Protein AF-A0A0Q3S5L6-F1 (afdb_monomer_lite)

Radius of gyration: 25.98 Å; chains: 1; bounding box: 48×17×76 Å

pLDDT: mean 70.3, std 10.72, range [41.59, 87.06]

Sequence (67 aa):
MDRGLLSEDHVFIDSTHVKASAIKRKYGKKIARKETRANEEKLQEELNLDREENGKKPFPPEKYVMK

Secondary structure (DSSP, 8-state):
----PPPGGG----HHHHHHHHHHHHHHHHHHHHHHHHHHHHHHHHHHHHHHHTTPPPPPP------

Structure (mmCIF, N/CA/C/O backbone):
data_AF-A0A0Q3S5L6-F1
#
_entry.id   AF-A0A0Q3S5L6-F1
#
loop_
_atom_site.group_PDB
_atom_site.id
_atom_site.type_symbol
_atom_site.label_atom_id
_atom_site.label_alt_id
_atom_site.label_comp_id
_atom_site.label_asym_id
_atom_site.label_entity_id
_atom_site.label_seq_id
_atom_site.pdbx_PDB_ins_code
_atom_site.Cartn_x
_atom_site.Cartn_y
_atom_site.Cartn_z
_atom_site.occupancy
_atom_site.B_iso_or_equiv
_atom_site.auth_seq_id
_atom_site.auth_comp_id
_atom_site.auth_asym_id
_atom_site.auth_atom_id
_atom_site.pdbx_PDB_model_num
ATOM 1 N N . MET A 1 1 ? 19.598 -10.945 -54.446 1.00 44.12 1 MET A N 1
ATOM 2 C CA . MET A 1 1 ? 19.327 -9.587 -53.931 1.00 44.12 1 MET A CA 1
ATOM 3 C C . MET A 1 1 ? 19.178 -9.700 -52.430 1.00 44.12 1 MET A C 1
ATOM 5 O O . MET A 1 1 ? 18.076 -9.925 -51.935 1.00 44.12 1 MET A O 1
ATOM 9 N N . ASP A 1 2 ? 20.309 -9.647 -51.736 1.00 52.38 2 ASP A N 1
ATOM 10 C CA . ASP A 1 2 ? 20.370 -9.655 -50.278 1.00 52.38 2 ASP A CA 1
ATOM 11 C C . ASP A 1 2 ? 19.716 -8.374 -49.771 1.00 52.38 2 ASP A C 1
ATOM 13 O O . ASP A 1 2 ? 20.179 -7.267 -50.044 1.00 52.38 2 ASP A O 1
ATOM 17 N N . ARG A 1 3 ? 18.564 -8.511 -49.113 1.00 61.12 3 ARG A N 1
ATOM 18 C CA . ARG A 1 3 ? 17.690 -7.385 -48.757 1.00 61.12 3 ARG A CA 1
ATOM 19 C C . ARG A 1 3 ? 18.196 -6.589 -47.549 1.00 61.12 3 ARG A C 1
ATOM 21 O O . ARG A 1 3 ? 17.376 -6.197 -46.736 1.00 61.12 3 ARG A O 1
ATOM 28 N N . GLY A 1 4 ? 19.505 -6.382 -47.387 1.00 61.16 4 GLY A N 1
ATOM 29 C CA . GLY A 1 4 ? 20.062 -5.553 -46.304 1.00 61.16 4 GLY A CA 1
ATOM 30 C C . GLY A 1 4 ? 19.518 -5.873 -44.902 1.00 61.16 4 GLY A C 1
ATOM 31 O O . GLY A 1 4 ? 19.424 -4.981 -44.064 1.00 61.16 4 GLY A O 1
ATOM 32 N N . LEU A 1 5 ? 19.089 -7.117 -44.665 1.00 69.62 5 LEU A N 1
ATOM 33 C CA . LEU A 1 5 ? 18.520 -7.541 -43.393 1.00 69.62 5 LEU A CA 1
ATOM 34 C C . LEU A 1 5 ? 19.685 -7.857 -42.457 1.00 69.62 5 LEU A C 1
ATOM 36 O O . LEU A 1 5 ? 20.588 -8.610 -42.822 1.00 69.62 5 LEU A O 1
ATOM 40 N N . LEU A 1 6 ? 19.671 -7.252 -41.271 1.00 66.94 6 LEU A N 1
ATOM 41 C CA . LEU A 1 6 ? 20.626 -7.550 -40.207 1.00 66.94 6 LEU A CA 1
ATOM 42 C C . LEU A 1 6 ? 20.550 -9.046 -39.871 1.00 66.94 6 LEU A C 1
ATOM 44 O O . LEU A 1 6 ? 19.455 -9.572 -39.670 1.00 66.94 6 LEU A O 1
ATOM 48 N N . SER A 1 7 ? 21.698 -9.726 -39.825 1.00 65.50 7 SER A N 1
ATOM 49 C CA . SER A 1 7 ? 21.755 -11.109 -39.347 1.00 65.50 7 SER A CA 1
ATOM 50 C C . SER A 1 7 ? 21.423 -11.161 -37.853 1.00 65.50 7 SER A C 1
ATOM 52 O O . SER A 1 7 ? 21.782 -10.251 -37.103 1.00 65.50 7 SER A O 1
ATOM 54 N N . GLU A 1 8 ? 20.733 -12.218 -37.410 1.00 64.00 8 GLU A N 1
ATOM 55 C CA . GLU A 1 8 ? 20.309 -12.400 -36.007 1.00 64.00 8 GLU A CA 1
ATOM 56 C C . GLU A 1 8 ? 21.489 -12.383 -35.018 1.00 64.00 8 GLU A C 1
ATOM 58 O O . GLU A 1 8 ? 21.328 -11.969 -33.871 1.00 64.00 8 GLU A O 1
ATOM 63 N N . ASP A 1 9 ? 22.694 -12.700 -35.498 1.00 63.19 9 ASP A N 1
ATOM 64 C CA . ASP A 1 9 ? 23.960 -12.599 -34.761 1.00 63.19 9 ASP A CA 1
ATOM 65 C C . ASP A 1 9 ? 24.302 -11.166 -34.305 1.00 63.19 9 ASP A C 1
ATOM 67 O O . ASP A 1 9 ? 25.114 -10.979 -33.401 1.00 63.19 9 ASP A O 1
ATOM 71 N N . HIS A 1 10 ? 23.682 -10.145 -34.909 1.00 60.31 10 HIS A N 1
ATOM 72 C CA . HIS A 1 10 ? 23.877 -8.728 -34.581 1.00 60.31 10 HIS A CA 1
ATOM 73 C C . HIS A 1 10 ? 22.734 -8.132 -33.744 1.00 60.31 10 HIS A C 1
ATOM 75 O O . HIS A 1 10 ? 22.669 -6.912 -33.568 1.00 60.31 10 HIS A O 1
ATOM 81 N N . VAL A 1 11 ? 21.819 -8.950 -33.209 1.00 66.19 11 VAL A N 1
ATOM 82 C CA . VAL A 1 11 ? 20.763 -8.467 -32.307 1.00 66.19 11 VAL A CA 1
ATOM 83 C C . VAL A 1 11 ? 21.360 -8.214 -30.922 1.00 66.19 11 VAL A C 1
ATOM 85 O O . VAL A 1 11 ? 21.309 -9.039 -30.010 1.00 66.19 11 VAL A O 1
ATOM 88 N N . PHE A 1 12 ? 21.937 -7.028 -30.748 1.00 67.75 12 PHE A N 1
ATOM 89 C CA . PHE A 1 12 ? 22.381 -6.544 -29.447 1.00 67.75 12 PHE A CA 1
ATOM 90 C C . PHE A 1 12 ? 21.162 -6.107 -28.635 1.00 67.75 12 PHE A C 1
ATOM 92 O O . PHE A 1 12 ? 20.642 -5.002 -28.791 1.00 67.75 12 PHE A O 1
ATOM 99 N N . ILE A 1 13 ? 20.685 -6.983 -27.753 1.00 67.88 13 ILE A N 1
ATOM 100 C CA . ILE A 1 13 ? 19.665 -6.607 -26.777 1.00 67.88 13 ILE A CA 1
ATOM 101 C C . ILE A 1 13 ? 20.331 -5.682 -25.757 1.00 67.88 13 ILE A C 1
ATOM 103 O O . ILE A 1 13 ? 21.179 -6.114 -24.974 1.00 67.88 13 ILE A O 1
ATOM 107 N N . ASP A 1 14 ? 19.944 -4.405 -25.749 1.00 71.31 14 ASP A N 1
ATOM 108 C CA . ASP A 1 14 ? 20.429 -3.461 -24.749 1.00 71.31 14 ASP A CA 1
ATOM 109 C C . ASP A 1 14 ? 20.068 -3.972 -23.343 1.00 71.31 14 ASP A C 1
ATOM 111 O O . ASP A 1 14 ? 18.898 -4.155 -22.981 1.00 71.31 14 ASP A O 1
ATOM 115 N N . SER A 1 15 ? 21.105 -4.211 -22.535 1.00 67.94 15 SER A N 1
ATOM 116 C CA . SER A 1 15 ? 20.988 -4.723 -21.171 1.00 67.94 15 SER A CA 1
ATOM 117 C C . SER A 1 15 ? 20.057 -3.877 -20.297 1.00 67.94 15 SER A C 1
ATOM 119 O O . SER A 1 15 ? 19.527 -4.387 -19.306 1.00 67.94 15 SER A O 1
ATOM 121 N N . THR A 1 16 ? 19.843 -2.600 -20.641 1.00 71.62 16 THR A N 1
ATOM 122 C CA . THR A 1 16 ? 18.907 -1.699 -19.954 1.00 71.62 16 THR A CA 1
ATOM 123 C C . THR A 1 16 ? 17.464 -2.211 -20.010 1.00 71.62 16 THR A C 1
ATOM 125 O O . THR A 1 16 ? 16.799 -2.245 -18.974 1.00 71.62 16 THR A O 1
ATOM 128 N N . HIS A 1 17 ? 16.998 -2.703 -21.162 1.00 68.69 17 HIS A N 1
ATOM 129 C CA . HIS A 1 17 ? 15.625 -3.176 -21.363 1.00 68.69 17 HIS A CA 1
ATOM 130 C C . HIS A 1 17 ? 15.374 -4.490 -20.612 1.00 68.69 17 HIS A C 1
ATOM 132 O O . HIS A 1 17 ? 14.341 -4.664 -19.957 1.00 68.69 17 HIS A O 1
ATOM 138 N N . VAL A 1 18 ? 16.365 -5.386 -20.617 1.00 69.56 18 VAL A N 1
ATOM 139 C CA . VAL A 1 18 ? 16.335 -6.643 -19.850 1.00 69.56 18 VAL A CA 1
ATOM 140 C C . VAL A 1 18 ? 16.330 -6.355 -18.345 1.00 69.56 18 VAL A C 1
ATOM 142 O O . VAL A 1 18 ? 15.510 -6.909 -17.607 1.00 69.56 18 VAL A O 1
ATOM 145 N N . LYS A 1 19 ? 17.178 -5.422 -17.886 1.00 69.75 19 LYS A N 1
ATOM 146 C CA . LYS A 1 19 ? 17.225 -4.977 -16.482 1.00 69.75 19 LYS A CA 1
ATOM 147 C C . LYS A 1 19 ? 15.915 -4.322 -16.040 1.00 69.75 19 LYS A C 1
ATOM 149 O O . LYS A 1 19 ? 15.420 -4.644 -14.961 1.00 69.75 19 LYS A O 1
ATOM 154 N N . ALA A 1 20 ? 15.320 -3.463 -16.867 1.00 70.19 20 ALA A N 1
ATOM 155 C CA . ALA A 1 20 ? 14.034 -2.831 -16.579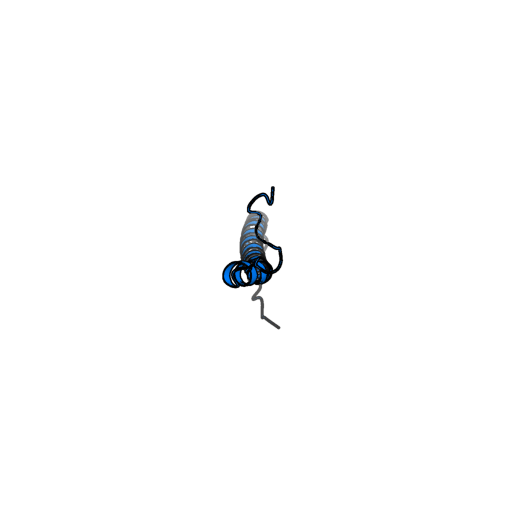 1.00 70.19 20 ALA A CA 1
ATOM 156 C C . ALA A 1 20 ? 12.901 -3.868 -16.472 1.00 70.19 20 ALA A C 1
ATOM 158 O O . ALA A 1 20 ? 12.086 -3.813 -15.547 1.00 70.19 20 ALA A O 1
ATOM 159 N N . SER A 1 21 ? 12.883 -4.870 -17.359 1.00 67.00 21 SER A N 1
ATOM 160 C CA . SER A 1 21 ? 11.895 -5.955 -17.318 1.00 67.00 21 SER A CA 1
ATOM 161 C C . SER A 1 21 ? 12.006 -6.805 -16.042 1.00 67.00 21 SER A C 1
ATOM 163 O O . SER A 1 21 ? 10.992 -7.149 -15.428 1.00 67.00 21 SER A O 1
ATOM 165 N N . ALA A 1 22 ? 13.226 -7.058 -15.558 1.00 69.44 22 ALA A N 1
ATOM 166 C CA . ALA A 1 22 ? 13.475 -7.838 -14.343 1.00 69.44 22 ALA A CA 1
ATOM 167 C C . ALA A 1 22 ? 13.031 -7.144 -13.031 1.00 69.44 22 ALA A C 1
ATOM 169 O O . ALA A 1 22 ? 12.865 -7.807 -12.002 1.00 69.44 22 ALA A O 1
ATOM 170 N N . ILE A 1 23 ? 12.791 -5.825 -13.033 1.00 72.06 23 ILE A N 1
ATOM 171 C CA . ILE A 1 23 ? 12.391 -5.053 -11.837 1.00 72.06 23 ILE A CA 1
ATOM 172 C C . ILE A 1 23 ? 10.867 -5.080 -11.597 1.00 72.06 23 ILE A C 1
ATOM 174 O O . ILE A 1 23 ? 10.411 -4.833 -10.474 1.00 72.06 23 ILE A O 1
ATOM 178 N N . LYS A 1 24 ? 10.062 -5.471 -12.595 1.00 71.31 24 LYS A N 1
ATOM 179 C CA . LYS A 1 24 ? 8.585 -5.408 -12.554 1.00 71.31 24 LYS A CA 1
ATOM 180 C C . LYS A 1 24 ? 7.967 -6.118 -11.341 1.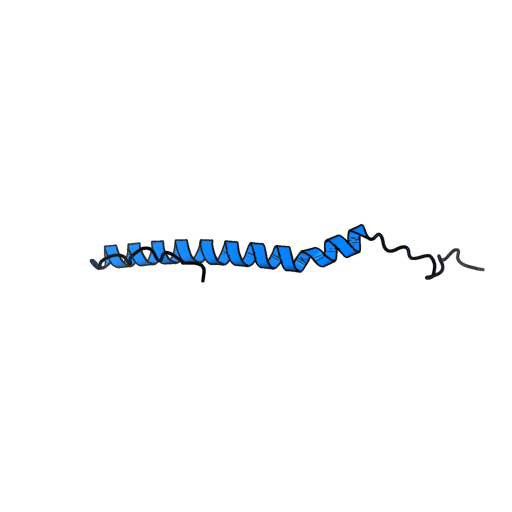00 71.31 24 LYS A C 1
ATOM 182 O O . LYS A 1 24 ? 7.098 -5.568 -10.668 1.00 71.31 24 LYS A O 1
ATOM 187 N N . ARG A 1 25 ? 8.472 -7.304 -10.981 1.00 69.12 25 ARG A N 1
ATOM 188 C CA . A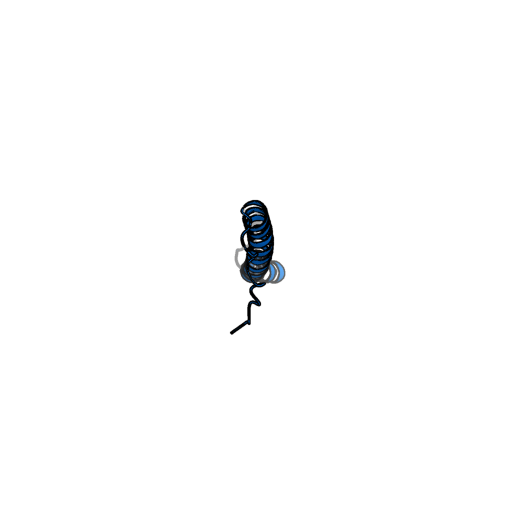RG A 1 25 ? 7.985 -8.079 -9.818 1.00 69.12 25 ARG A CA 1
ATOM 189 C C . ARG A 1 25 ? 8.254 -7.385 -8.479 1.00 69.12 25 ARG A C 1
ATOM 191 O O . ARG A 1 25 ? 7.453 -7.514 -7.557 1.00 69.12 25 ARG A O 1
ATOM 198 N N . LYS A 1 26 ? 9.371 -6.654 -8.351 1.00 70.00 26 LYS A N 1
ATOM 199 C CA . LYS A 1 26 ? 9.694 -5.893 -7.129 1.00 70.00 26 LYS A CA 1
ATOM 200 C C . LYS A 1 26 ? 8.759 -4.697 -6.974 1.00 70.00 26 LYS A C 1
ATOM 202 O O . LYS A 1 26 ? 8.311 -4.429 -5.864 1.00 70.00 26 LYS A O 1
ATOM 207 N N . TYR A 1 27 ? 8.453 -4.015 -8.075 1.00 67.50 27 TYR A N 1
ATOM 208 C CA . TYR A 1 27 ? 7.511 -2.898 -8.092 1.00 67.50 27 TYR A CA 1
ATOM 209 C C . TYR A 1 27 ? 6.093 -3.348 -7.716 1.00 67.50 27 TYR A C 1
ATOM 211 O O . TYR A 1 27 ? 5.527 -2.810 -6.767 1.00 67.50 27 TYR A O 1
ATOM 219 N N . GLY A 1 28 ? 5.582 -4.418 -8.339 1.00 66.81 28 GLY A N 1
ATOM 220 C CA . GLY A 1 28 ? 4.262 -4.970 -8.004 1.00 66.81 28 GLY A CA 1
ATOM 221 C C . GLY A 1 28 ? 4.132 -5.375 -6.530 1.00 66.81 28 GLY A C 1
ATOM 222 O O . GLY A 1 28 ? 3.168 -5.008 -5.868 1.00 66.81 28 GLY A O 1
ATOM 223 N N . LYS A 1 29 ? 5.150 -6.039 -5.962 1.00 65.94 29 LYS A N 1
ATOM 224 C CA . LYS A 1 29 ? 5.165 -6.387 -4.528 1.00 65.94 29 LYS A CA 1
ATOM 225 C C . LYS A 1 29 ? 5.162 -5.164 -3.603 1.00 65.94 29 LYS A C 1
ATOM 227 O O . LYS A 1 29 ? 4.597 -5.236 -2.516 1.00 65.94 29 LYS A O 1
ATOM 232 N N . LYS A 1 30 ? 5.820 -4.067 -3.995 1.00 66.19 30 LYS A N 1
ATOM 233 C CA . LYS A 1 30 ? 5.832 -2.822 -3.211 1.00 66.19 30 LYS A CA 1
ATOM 234 C C . LYS A 1 30 ? 4.470 -2.133 -3.234 1.00 66.19 30 LYS A C 1
ATOM 236 O O . LYS A 1 30 ? 4.030 -1.677 -2.185 1.00 66.19 30 LYS A O 1
ATOM 241 N N . ILE A 1 31 ? 3.817 -2.083 -4.395 1.00 65.00 31 ILE A N 1
ATOM 242 C CA . ILE A 1 31 ? 2.481 -1.489 -4.531 1.00 65.00 31 ILE A CA 1
ATOM 243 C C . ILE A 1 31 ? 1.461 -2.284 -3.728 1.00 65.00 31 ILE A C 1
ATOM 245 O O . ILE A 1 31 ? 0.800 -1.704 -2.876 1.00 65.00 31 ILE A O 1
ATOM 249 N N . ALA A 1 32 ? 1.412 -3.606 -3.914 1.00 62.09 32 ALA A N 1
ATOM 250 C CA . ALA A 1 32 ? 0.436 -4.455 -3.238 1.00 62.09 32 ALA A CA 1
ATOM 251 C C . ALA A 1 32 ? 0.485 -4.295 -1.708 1.00 62.09 32 ALA A C 1
ATOM 253 O O . ALA A 1 32 ? -0.549 -4.133 -1.077 1.00 62.09 32 ALA A O 1
ATOM 254 N N . ARG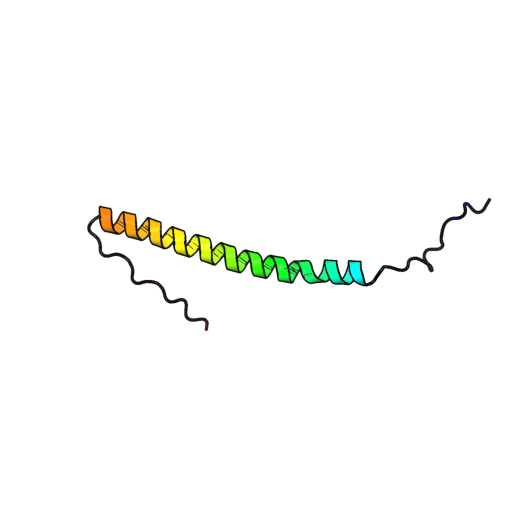 A 1 33 ? 1.686 -4.240 -1.109 1.00 63.62 33 ARG A N 1
ATOM 255 C CA . ARG A 1 33 ? 1.855 -4.004 0.340 1.00 63.62 33 ARG A CA 1
ATOM 256 C C . ARG A 1 33 ? 1.365 -2.630 0.802 1.00 63.62 33 ARG A C 1
ATOM 258 O O . ARG A 1 33 ? 0.946 -2.483 1.945 1.00 63.62 33 ARG A O 1
ATOM 265 N N . LYS A 1 34 ? 1.493 -1.610 -0.049 1.00 67.12 34 LYS A N 1
ATOM 266 C CA . LYS A 1 34 ? 1.042 -0.250 0.261 1.00 67.12 34 LYS A CA 1
ATOM 267 C C . LYS A 1 34 ? -0.481 -0.155 0.172 1.00 67.12 34 LYS A C 1
ATOM 269 O O . LYS A 1 34 ? -1.094 0.459 1.036 1.00 67.12 34 LYS A O 1
ATOM 274 N N . GLU A 1 35 ? -1.072 -0.775 -0.844 1.00 61.69 35 GLU A N 1
ATOM 275 C CA . GLU A 1 35 ? -2.521 -0.795 -1.056 1.00 61.69 35 GLU A CA 1
ATOM 276 C C . GLU A 1 35 ? -3.255 -1.599 0.018 1.00 61.69 35 GLU A C 1
ATOM 278 O O . GLU A 1 35 ? -4.262 -1.121 0.532 1.00 61.69 35 GLU A O 1
ATOM 283 N N . THR A 1 36 ? -2.737 -2.767 0.422 1.00 65.38 36 THR A N 1
ATOM 284 C CA . THR A 1 36 ? -3.347 -3.557 1.506 1.00 65.38 36 THR A CA 1
ATOM 285 C C . THR A 1 36 ? -3.396 -2.771 2.809 1.00 65.38 36 THR A C 1
ATOM 287 O O . THR A 1 36 ? -4.440 -2.729 3.446 1.00 65.38 36 THR A O 1
ATOM 290 N N . ARG A 1 37 ? -2.306 -2.073 3.156 1.00 69.44 37 ARG A N 1
ATOM 291 C CA . ARG A 1 37 ? -2.244 -1.249 4.367 1.00 69.44 37 ARG A CA 1
ATOM 292 C C . ARG A 1 37 ? -3.252 -0.098 4.334 1.00 69.44 37 ARG A C 1
ATOM 294 O O . ARG A 1 37 ? -3.960 0.120 5.305 1.00 69.44 37 ARG A O 1
ATOM 301 N N . ALA A 1 38 ? -3.323 0.622 3.215 1.00 72.44 38 ALA A N 1
ATOM 302 C CA . ALA A 1 38 ? -4.231 1.758 3.086 1.00 72.44 38 ALA A CA 1
ATOM 303 C C . ALA A 1 38 ? -5.712 1.340 3.107 1.00 72.44 38 ALA A C 1
ATOM 305 O O . ALA A 1 38 ? -6.548 2.097 3.591 1.00 72.44 38 ALA A O 1
ATOM 306 N N . ASN A 1 39 ? -6.048 0.159 2.577 1.00 74.62 39 ASN A N 1
ATOM 307 C CA . ASN A 1 39 ? -7.411 -0.374 2.651 1.00 74.62 39 ASN A CA 1
ATOM 308 C C . ASN A 1 39 ? -7.764 -0.885 4.051 1.00 74.62 39 ASN A C 1
ATOM 310 O O . ASN A 1 39 ? -8.891 -0.693 4.491 1.00 74.62 39 ASN A O 1
ATOM 314 N N . GLU A 1 40 ? -6.820 -1.511 4.753 1.00 78.00 40 GLU A N 1
ATOM 315 C CA . GLU A 1 40 ? -7.031 -2.014 6.114 1.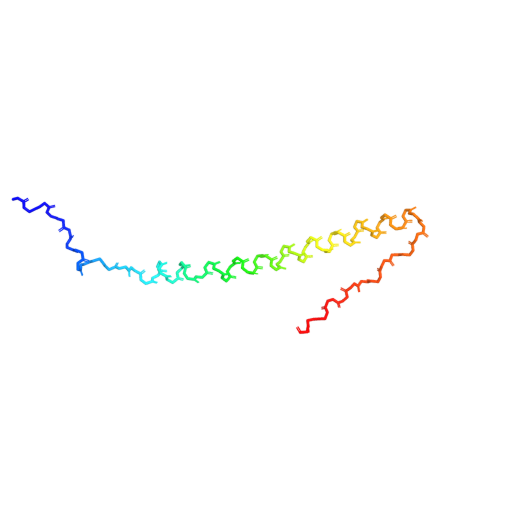00 78.00 40 GLU A CA 1
ATOM 316 C C . GLU A 1 40 ? -7.262 -0.877 7.120 1.00 78.00 40 GLU A C 1
ATOM 318 O O . GLU A 1 40 ? -8.205 -0.946 7.905 1.00 78.00 40 GLU A O 1
ATOM 323 N N . GLU A 1 41 ? -6.475 0.203 7.037 1.00 82.19 41 GLU A N 1
ATOM 324 C CA . GLU A 1 41 ? -6.641 1.401 7.876 1.00 82.19 41 GLU A CA 1
ATOM 325 C C . GLU A 1 41 ? -8.039 2.027 7.682 1.00 82.19 41 GLU A C 1
ATOM 327 O O . GLU A 1 41 ? -8.762 2.242 8.654 1.00 82.19 41 GLU A O 1
ATOM 332 N N . LYS A 1 42 ? -8.474 2.220 6.428 1.00 82.94 42 LYS A N 1
ATOM 333 C CA . LYS A 1 42 ? -9.811 2.758 6.112 1.00 82.94 42 LYS A CA 1
ATOM 334 C C . LYS A 1 42 ? -10.947 1.860 6.600 1.00 82.94 42 LYS A C 1
ATOM 336 O O . LYS A 1 42 ? -11.923 2.353 7.153 1.00 82.94 42 LYS A O 1
ATOM 341 N N . LEU A 1 43 ? -10.816 0.545 6.421 1.00 84.31 43 LEU A N 1
ATOM 342 C CA . LEU A 1 43 ? -11.822 -0.417 6.870 1.00 84.31 43 LEU A CA 1
ATOM 343 C C . LEU A 1 43 ? -11.975 -0.402 8.400 1.00 84.31 43 LEU A C 1
ATOM 345 O O . LEU A 1 43 ? -13.089 -0.502 8.912 1.00 84.31 43 LEU A O 1
ATOM 349 N N . GLN A 1 44 ? -10.868 -0.274 9.139 1.00 81.75 44 GLN A N 1
ATOM 350 C CA . GLN A 1 44 ? -10.904 -0.163 10.599 1.00 81.75 44 GLN A CA 1
ATOM 351 C C . GLN A 1 44 ? -11.559 1.142 11.066 1.00 81.75 44 GLN A C 1
ATOM 353 O O . GLN A 1 44 ? -12.299 1.123 12.050 1.00 81.75 44 GLN A O 1
ATOM 358 N N . GLU A 1 45 ? -11.317 2.256 10.372 1.00 84.75 45 GLU A N 1
ATOM 359 C CA . GLU A 1 45 ? -11.975 3.538 10.648 1.00 84.75 45 GLU A CA 1
ATOM 360 C C . GLU A 1 45 ? -13.492 3.445 10.442 1.00 84.75 45 GLU A C 1
ATOM 362 O O . GLU A 1 45 ? -14.248 3.759 11.361 1.00 84.75 45 GLU A O 1
ATOM 367 N N . GLU A 1 46 ? -13.939 2.938 9.288 1.00 85.31 46 GLU A N 1
ATOM 368 C CA . GLU A 1 46 ? -15.366 2.748 8.980 1.00 85.31 46 GLU A CA 1
ATOM 369 C C . GLU A 1 46 ? -16.061 1.862 10.019 1.00 85.31 46 GLU A C 1
ATOM 371 O O . GLU A 1 46 ? -17.141 2.182 10.514 1.00 85.31 46 GLU A O 1
ATOM 376 N N . LEU A 1 47 ? -15.416 0.762 10.403 1.00 84.75 47 LEU A N 1
ATOM 377 C CA . LEU A 1 47 ? -15.979 -0.171 11.366 1.00 84.75 47 LEU A CA 1
ATOM 378 C C . LEU A 1 47 ? -16.026 0.416 12.784 1.00 84.75 47 LEU A C 1
ATOM 380 O O . LEU A 1 47 ? -16.950 0.125 13.542 1.00 84.75 47 LEU A O 1
ATOM 384 N N . ASN A 1 48 ? -15.043 1.232 13.167 1.00 85.75 48 ASN A N 1
ATOM 385 C CA . ASN A 1 48 ? -15.063 1.913 14.459 1.00 85.75 48 ASN A CA 1
ATOM 386 C C . ASN A 1 48 ? -16.167 2.972 14.528 1.00 85.75 48 ASN A C 1
ATOM 388 O O . ASN A 1 48 ? -16.838 3.043 15.555 1.00 85.75 48 ASN A O 1
ATOM 392 N N . LEU A 1 49 ? -16.404 3.717 13.445 1.00 86.25 49 LEU A N 1
ATOM 393 C CA . LEU A 1 49 ? -17.530 4.650 13.347 1.00 86.25 49 LEU A CA 1
ATOM 394 C C . LEU A 1 49 ? -18.871 3.919 13.514 1.00 86.25 49 LEU A C 1
ATOM 396 O O . LEU A 1 49 ? -19.682 4.319 14.344 1.00 86.25 49 LEU A O 1
ATOM 400 N N . ASP A 1 50 ? -19.062 2.788 12.826 1.00 84.75 50 ASP A N 1
ATOM 401 C CA . ASP A 1 50 ? -20.258 1.949 12.995 1.00 84.75 50 ASP A CA 1
ATOM 402 C C . ASP A 1 50 ? -20.399 1.443 14.443 1.00 84.75 50 ASP A C 1
ATOM 404 O O . ASP A 1 50 ? -21.488 1.450 15.019 1.00 84.75 50 ASP A O 1
ATOM 408 N N . ARG A 1 51 ? -19.301 1.051 15.102 1.00 83.31 51 ARG A N 1
ATOM 409 C CA . ARG A 1 51 ? -19.346 0.647 16.519 1.00 83.31 51 ARG A CA 1
ATOM 410 C C . ARG A 1 51 ? -19.760 1.791 17.434 1.00 83.31 51 ARG A C 1
ATOM 412 O O . ARG A 1 51 ? -20.555 1.539 18.338 1.00 83.31 51 ARG A O 1
ATOM 419 N N . GLU A 1 52 ? -19.241 2.995 17.218 1.00 85.12 52 GLU A N 1
ATOM 420 C CA . GLU A 1 52 ? -19.594 4.182 18.000 1.00 85.12 52 GLU A CA 1
ATOM 421 C C . GLU A 1 52 ? -21.071 4.549 17.830 1.00 85.12 52 GLU A C 1
ATOM 423 O O . GLU A 1 52 ? -21.756 4.750 18.835 1.00 85.12 52 GLU A O 1
ATOM 428 N N . GLU A 1 53 ? -21.593 4.523 16.600 1.00 86.88 53 GLU A N 1
ATOM 429 C CA . GLU A 1 53 ? -23.027 4.709 16.330 1.00 86.88 53 GLU A CA 1
ATOM 430 C C . GLU A 1 53 ? -23.885 3.650 17.032 1.00 86.88 53 GLU A C 1
ATOM 432 O O . GLU A 1 53 ? -24.936 3.947 17.599 1.00 86.88 53 GLU A O 1
ATOM 437 N N . ASN A 1 54 ? -23.399 2.409 17.076 1.00 87.06 54 ASN A N 1
ATOM 438 C CA . ASN A 1 54 ? -24.052 1.303 17.768 1.00 87.06 54 ASN A CA 1
ATOM 439 C C . ASN A 1 54 ? -23.787 1.275 19.294 1.00 87.06 54 ASN A C 1
ATOM 441 O O . ASN A 1 54 ? -24.149 0.296 19.956 1.00 87.06 54 ASN A O 1
ATOM 445 N N . GLY A 1 55 ? -23.138 2.297 19.871 1.00 85.88 55 GLY A N 1
ATOM 446 C CA . GLY A 1 55 ? -22.848 2.402 21.309 1.00 85.88 55 GLY A CA 1
ATOM 447 C C . GLY A 1 55 ? -21.845 1.366 21.841 1.00 85.88 55 GLY A C 1
ATOM 448 O O . GLY A 1 55 ? -21.784 1.101 23.045 1.00 85.88 55 GLY A O 1
ATOM 449 N N . LYS A 1 56 ? -21.070 0.738 20.953 1.00 79.31 56 LYS A N 1
ATOM 450 C CA . LYS A 1 56 ? -20.054 -0.275 21.263 1.00 79.31 56 LYS A CA 1
ATOM 451 C C . LYS A 1 56 ? -18.676 0.374 21.302 1.00 79.31 56 LYS A C 1
ATOM 453 O O . LYS A 1 56 ? -18.380 1.307 20.568 1.00 79.31 56 LYS A O 1
ATOM 458 N N . LYS A 1 57 ? -17.788 -0.159 22.146 1.00 79.62 57 LYS A N 1
ATOM 459 C CA . LYS A 1 57 ? -16.406 0.333 22.209 1.00 79.62 57 LYS A CA 1
ATOM 460 C C . LYS A 1 57 ? -15.679 0.071 20.877 1.00 79.62 57 LYS A C 1
ATOM 462 O O . LYS A 1 57 ? -15.820 -1.044 20.344 1.00 79.62 57 LYS A O 1
ATOM 467 N N . PRO A 1 58 ? -14.898 1.048 20.377 1.00 79.12 58 PRO A N 1
ATOM 468 C CA . PRO A 1 58 ? -14.069 0.872 19.195 1.00 79.12 58 PRO A CA 1
ATOM 469 C C . PRO A 1 58 ? -13.011 -0.200 19.452 1.00 79.12 58 PRO A C 1
ATOM 471 O O . PRO A 1 58 ? -12.654 -0.499 20.600 1.00 79.12 58 PRO A O 1
ATOM 474 N N . PHE A 1 59 ? -12.531 -0.818 18.380 1.00 75.94 59 PHE A N 1
ATOM 475 C CA . PHE A 1 59 ? -11.473 -1.807 18.493 1.00 75.94 59 PHE A CA 1
ATOM 476 C C . PHE A 1 59 ? -10.139 -1.145 18.860 1.00 75.94 59 PHE A C 1
ATOM 478 O O . PHE A 1 59 ? -9.854 -0.032 18.411 1.00 75.94 59 PHE A O 1
ATOM 485 N N . PRO A 1 60 ? -9.301 -1.809 19.677 1.00 75.94 60 PRO A N 1
ATOM 486 C CA . PRO A 1 60 ? -7.949 -1.334 19.917 1.00 75.94 60 PRO A CA 1
ATOM 487 C C . PRO A 1 60 ? -7.183 -1.299 18.585 1.00 75.94 60 PRO A C 1
ATOM 489 O O . PRO A 1 60 ? -7.326 -2.229 17.790 1.00 75.94 60 PRO A O 1
ATOM 492 N N . PRO A 1 61 ? -6.363 -0.262 18.335 1.00 69.81 61 PRO A N 1
ATOM 493 C CA . PRO A 1 61 ? -5.596 -0.168 17.102 1.00 69.81 61 PRO A CA 1
ATOM 494 C C . PRO A 1 61 ? -4.670 -1.377 16.998 1.00 69.81 61 PRO A C 1
ATOM 496 O O . PRO A 1 61 ? -3.822 -1.608 17.869 1.00 69.81 61 PRO A O 1
ATOM 499 N N . GLU A 1 62 ? -4.858 -2.166 15.943 1.00 66.88 62 GLU A N 1
ATOM 500 C CA . GLU A 1 62 ? -4.078 -3.369 15.708 1.00 66.88 62 GLU A CA 1
ATOM 501 C C . GLU A 1 62 ? -2.655 -2.951 15.329 1.00 66.88 62 GLU A C 1
ATOM 503 O O . GLU A 1 62 ? -2.355 -2.533 14.211 1.00 66.88 62 GLU A O 1
ATOM 508 N N . LYS A 1 63 ? -1.749 -2.985 16.312 1.00 57.91 63 LYS A N 1
ATOM 509 C CA . LYS A 1 63 ? -0.322 -2.772 16.077 1.00 57.91 63 LYS A CA 1
ATOM 510 C C . LYS A 1 63 ? 0.193 -3.997 15.340 1.00 57.91 63 LYS A C 1
ATOM 512 O O . LYS A 1 63 ? 0.552 -4.983 15.978 1.00 57.91 63 LYS A O 1
ATOM 517 N N . TYR A 1 64 ? 0.227 -3.937 14.012 1.00 56.78 64 TYR A N 1
ATOM 518 C CA . TYR A 1 64 ? 0.859 -4.972 13.203 1.00 56.78 64 TYR A CA 1
ATOM 519 C C . TYR A 1 64 ? 2.345 -5.066 13.585 1.00 56.78 64 TYR A C 1
ATOM 521 O O . TYR A 1 64 ? 3.179 -4.270 13.150 1.00 56.78 64 TYR A O 1
ATOM 529 N N . VAL A 1 65 ? 2.678 -6.014 14.462 1.00 50.16 65 VAL A N 1
ATOM 530 C CA . VAL A 1 65 ? 4.060 -6.338 14.813 1.00 50.16 65 VAL A CA 1
ATOM 531 C C . VAL A 1 65 ? 4.570 -7.233 13.693 1.00 50.16 65 VAL A C 1
ATOM 533 O O . VAL A 1 65 ? 4.114 -8.367 13.554 1.00 50.16 65 VAL A O 1
ATOM 536 N N . MET A 1 66 ? 5.478 -6.718 12.861 1.00 41.59 66 MET A N 1
ATOM 537 C CA . MET A 1 66 ? 6.193 -7.553 11.894 1.00 41.59 66 MET A CA 1
ATOM 538 C C . MET A 1 66 ? 6.896 -8.683 12.658 1.00 41.59 66 M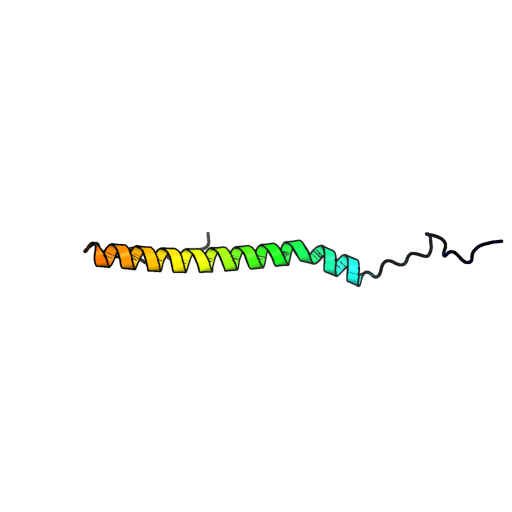ET A C 1
ATOM 540 O O . MET A 1 66 ? 7.806 -8.415 13.443 1.00 41.59 66 MET A O 1
ATOM 544 N N . LYS A 1 67 ? 6.441 -9.921 12.453 1.00 41.88 67 LYS A N 1
ATOM 545 C CA . LYS A 1 67 ? 7.130 -11.147 12.863 1.00 41.88 67 LYS A CA 1
ATOM 546 C C . LYS A 1 67 ? 7.906 -11.710 11.680 1.00 41.88 67 LYS A C 1
ATOM 548 O O . LYS A 1 67 ? 7.372 -11.634 10.549 1.00 41.88 67 LYS A O 1
#

Foldseek 3Di:
DPPPDDDPVPPPDPVVVVVVVVCVVVVVVVVVVVVVVVVVVVVLVVVQVVCVVVVHHRDDPPPPDDD